Protein AF-A0A0M8WD24-F1 (afdb_monomer_lite)

Secondary structure (DSSP, 8-state):
-----S---------SHHHHHHHHHTT-SS--------SPP-EEEE-SS-EEEEPSS-EEEES-EE-SS--HHHHT-TT--TT-SEETTEE-HHHHHHHHS-HHHHHHHHHHHHHH-SSHHHHHHHHHHHHGGG--------PPP-

Radius of gyration: 17.08 Å; chains: 1; bounding box: 56×41×37 Å

pLDDT: mean 72.92, std 22.18, range [25.39, 96.5]

Sequence (146 aa):
MVLDHGGRSEPMPVRGPDRHAARRLAALPYPLHYETRHTAVVGLCPDRFGVTVTFPDHDEWFDIVVCAQPCCQAERLPGLRLDAWSRDHVALLYRAVHDTRLPLSSAELLADGLDLYRDDREAFSWWENTLRPHITTVRRSFTPAG

Structure (mmCIF, N/CA/C/O backbone):
data_AF-A0A0M8WD24-F1
#
_entry.id   AF-A0A0M8WD24-F1
#
loop_
_atom_site.group_PDB
_atom_site.id
_atom_site.type_symbol
_atom_site.label_atom_id
_atom_site.label_alt_id
_atom_site.label_comp_id
_atom_site.label_asym_id
_atom_site.label_entity_id
_atom_site.label_seq_id
_atom_site.pdbx_PDB_ins_code
_atom_site.Cartn_x
_atom_site.Cartn_y
_atom_site.Cartn_z
_atom_site.occupancy
_atom_site.B_iso_or_equiv
_atom_site.auth_seq_id
_atom_site.auth_comp_id
_atom_site.auth_asym_id
_atom_site.auth_atom_id
_atom_site.pdbx_PDB_model_num
ATOM 1 N N . MET A 1 1 ? 17.957 11.169 -6.551 1.00 25.39 1 MET A N 1
ATOM 2 C CA . MET A 1 1 ? 17.950 12.234 -7.575 1.00 25.39 1 MET A CA 1
ATOM 3 C C . MET A 1 1 ? 16.802 11.911 -8.509 1.00 25.39 1 MET A C 1
ATOM 5 O O . MET A 1 1 ? 16.954 11.026 -9.332 1.00 25.39 1 MET A O 1
ATOM 9 N N . VAL A 1 2 ? 15.631 12.511 -8.293 1.00 27.62 2 VAL A N 1
ATOM 10 C CA . VAL A 1 2 ? 14.474 12.311 -9.177 1.00 27.62 2 VAL A CA 1
ATOM 11 C C . VAL A 1 2 ? 14.638 13.293 -10.332 1.00 27.62 2 VAL A C 1
ATOM 13 O O . VAL A 1 2 ? 14.665 14.503 -10.108 1.00 27.62 2 VAL A O 1
ATOM 16 N N . LEU A 1 3 ? 14.856 12.772 -11.538 1.00 28.17 3 LEU A N 1
ATOM 17 C CA . LEU A 1 3 ? 14.920 13.570 -12.758 1.00 28.17 3 LEU A CA 1
ATOM 18 C C . LEU A 1 3 ? 13.508 13.684 -13.332 1.00 28.17 3 LEU A C 1
ATOM 20 O O . LEU A 1 3 ? 13.016 12.776 -13.991 1.00 28.17 3 LEU A O 1
ATOM 24 N N . ASP A 1 4 ? 12.871 14.816 -13.047 1.00 29.00 4 ASP A N 1
ATOM 25 C CA . ASP A 1 4 ? 11.671 15.281 -13.734 1.00 29.00 4 ASP A CA 1
ATOM 26 C C . ASP A 1 4 ? 12.075 15.893 -15.089 1.00 29.00 4 ASP A C 1
ATOM 28 O O . ASP A 1 4 ? 12.876 16.835 -15.169 1.00 29.00 4 ASP A O 1
ATOM 32 N N . HIS A 1 5 ? 11.556 15.323 -16.173 1.00 37.62 5 HIS A N 1
ATOM 33 C CA . HIS A 1 5 ? 11.759 15.798 -17.537 1.00 37.62 5 HIS A CA 1
ATOM 34 C C . HIS A 1 5 ? 10.412 15.935 -18.246 1.00 37.62 5 HIS A C 1
ATOM 36 O O . HIS A 1 5 ? 10.054 15.109 -19.081 1.00 37.62 5 HIS A O 1
ATOM 42 N N . GLY A 1 6 ? 9.673 17.012 -17.966 1.00 32.50 6 GLY A N 1
ATOM 43 C CA . GLY A 1 6 ? 8.508 17.328 -18.792 1.00 32.50 6 GLY A CA 1
ATOM 44 C C . GLY A 1 6 ? 7.669 18.526 -18.369 1.00 32.50 6 GLY A C 1
ATOM 45 O O . GLY A 1 6 ? 6.574 18.354 -17.858 1.00 32.50 6 GLY A O 1
ATOM 46 N N . GLY A 1 7 ? 8.123 19.735 -18.718 1.00 31.45 7 GLY A N 1
ATOM 47 C CA . GLY A 1 7 ? 7.261 20.915 -18.861 1.00 31.45 7 GLY A CA 1
ATOM 48 C C . GLY A 1 7 ? 7.165 21.806 -17.623 1.00 31.45 7 GLY A C 1
ATOM 49 O O . GLY A 1 7 ? 6.486 21.478 -16.660 1.00 31.45 7 GLY A O 1
ATOM 50 N N . ARG A 1 8 ? 7.815 22.980 -17.700 1.00 38.16 8 ARG A N 1
ATOM 51 C CA . ARG A 1 8 ? 7.781 24.090 -16.729 1.00 38.16 8 ARG A CA 1
ATOM 52 C C . ARG A 1 8 ? 6.375 24.327 -16.152 1.00 38.16 8 ARG A C 1
ATOM 54 O O . ARG A 1 8 ? 5.617 25.135 -16.677 1.00 38.16 8 ARG A O 1
ATOM 61 N N . SER A 1 9 ? 6.082 23.687 -15.032 1.00 36.19 9 SER A N 1
ATOM 62 C CA . SER A 1 9 ? 5.135 24.180 -14.041 1.00 36.19 9 SER A CA 1
ATOM 63 C C . SER A 1 9 ? 5.989 24.593 -12.854 1.00 36.19 9 SER A C 1
ATOM 65 O O . SER A 1 9 ? 6.833 23.813 -12.412 1.00 36.19 9 SER A O 1
ATOM 67 N N . GLU A 1 10 ? 5.882 25.849 -12.419 1.00 34.09 10 GLU A N 1
ATOM 68 C CA . GLU A 1 10 ? 6.674 26.328 -11.285 1.00 34.09 10 GLU A CA 1
ATOM 69 C C . GLU A 1 10 ? 6.526 25.366 -10.093 1.00 34.09 10 GLU A C 1
ATOM 71 O O . GLU A 1 10 ? 5.409 24.907 -9.833 1.00 34.09 10 GLU A O 1
ATOM 76 N N . PRO A 1 11 ? 7.619 25.044 -9.371 1.00 37.59 11 PRO A N 1
ATOM 77 C CA . PRO A 1 11 ? 7.551 24.165 -8.215 1.00 37.59 11 PRO A CA 1
ATOM 78 C C . PRO A 1 11 ? 6.527 24.721 -7.231 1.00 37.59 11 PRO A C 1
ATOM 80 O O . PRO A 1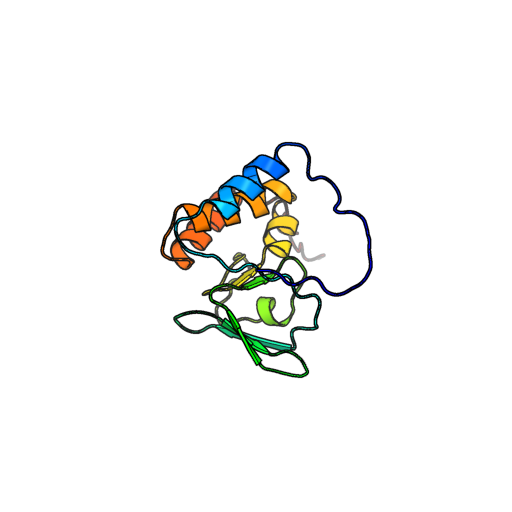 11 ? 6.714 25.811 -6.685 1.00 37.59 11 PRO A O 1
ATOM 83 N N . MET A 1 12 ? 5.435 23.989 -7.013 1.00 36.91 12 MET A N 1
ATOM 84 C CA . MET A 1 12 ? 4.411 24.427 -6.077 1.00 36.91 12 MET A CA 1
ATOM 85 C C . MET A 1 12 ? 5.035 24.415 -4.674 1.00 36.91 12 MET A C 1
ATOM 87 O O . MET A 1 12 ? 5.500 23.365 -4.221 1.00 36.91 12 MET A O 1
ATOM 91 N N . PRO A 1 13 ? 5.124 25.561 -3.976 1.00 37.12 13 PRO A N 1
ATOM 92 C CA . PRO A 1 13 ? 5.798 25.610 -2.693 1.00 37.12 13 PRO A CA 1
ATOM 93 C C . PRO A 1 13 ? 4.980 24.828 -1.666 1.00 37.12 13 PRO A C 1
ATOM 95 O O . PRO A 1 13 ? 3.930 25.287 -1.218 1.00 37.12 13 PRO A O 1
ATOM 98 N N . VAL A 1 14 ? 5.489 23.661 -1.271 1.00 38.62 14 VAL A N 1
ATOM 99 C CA . VAL A 1 14 ? 4.943 22.857 -0.173 1.00 38.62 14 VAL A CA 1
ATOM 100 C C . VAL A 1 14 ? 5.052 23.678 1.117 1.00 38.62 14 VAL A C 1
ATOM 102 O O . VAL A 1 14 ? 6.150 24.013 1.578 1.00 38.62 14 VAL A O 1
ATOM 105 N N . ARG A 1 15 ? 3.906 24.073 1.681 1.00 32.09 15 ARG A N 1
ATOM 106 C CA . ARG A 1 15 ? 3.805 24.858 2.920 1.00 32.09 15 ARG A CA 1
ATOM 107 C C . ARG A 1 15 ? 3.002 24.081 3.954 1.00 32.09 15 ARG A C 1
ATOM 109 O O . ARG A 1 15 ? 2.031 23.428 3.610 1.00 32.09 15 ARG A O 1
ATOM 116 N N . GLY A 1 16 ? 3.372 24.238 5.224 1.00 39.25 16 GLY A N 1
ATOM 117 C CA . GLY A 1 16 ? 2.687 23.592 6.345 1.00 39.25 16 GLY A CA 1
ATOM 118 C C . GLY A 1 16 ? 3.366 22.295 6.811 1.00 39.25 16 GLY A C 1
ATOM 119 O O . GLY A 1 16 ? 4.552 22.105 6.522 1.00 39.25 16 GLY A O 1
ATOM 120 N N . PRO A 1 17 ? 2.648 21.440 7.566 1.00 35.22 17 PRO A N 1
ATOM 121 C CA . PRO A 1 17 ? 3.145 20.176 8.136 1.00 35.22 17 PRO A CA 1
ATOM 122 C C . PRO A 1 17 ? 3.845 19.275 7.109 1.00 35.22 17 PRO A C 1
ATOM 124 O O . PRO A 1 17 ? 4.864 18.661 7.421 1.00 35.22 17 PRO A O 1
ATOM 127 N N . ASP A 1 18 ? 3.390 19.336 5.860 1.00 38.44 18 ASP A N 1
ATOM 128 C CA . ASP A 1 18 ? 3.940 18.661 4.683 1.00 38.44 18 ASP A CA 1
ATOM 129 C C . ASP A 1 18 ? 5.437 18.953 4.459 1.00 38.44 18 ASP A C 1
ATOM 131 O O . ASP A 1 18 ? 6.195 18.092 4.018 1.00 38.44 18 ASP A O 1
ATOM 135 N N . ARG A 1 19 ? 5.921 20.153 4.822 1.00 37.09 19 ARG A N 1
ATOM 136 C CA . ARG A 1 19 ? 7.350 20.511 4.736 1.00 37.09 19 ARG A CA 1
ATOM 137 C C . ARG A 1 19 ? 8.178 19.842 5.833 1.00 37.09 19 ARG A C 1
ATOM 139 O O . ARG A 1 19 ? 9.375 19.645 5.644 1.00 37.09 19 ARG A O 1
ATOM 146 N N . HIS A 1 20 ? 7.588 19.555 6.991 1.00 43.16 20 HIS A N 1
ATOM 147 C CA . HIS A 1 20 ? 8.282 18.899 8.098 1.00 43.16 20 HIS A CA 1
ATOM 148 C C . HIS A 1 20 ? 8.332 17.382 7.885 1.00 43.16 20 HIS A C 1
ATOM 150 O O . HIS A 1 20 ? 9.406 16.806 8.033 1.00 43.16 20 HIS A O 1
ATOM 156 N N . ALA A 1 21 ? 7.232 16.780 7.423 1.00 42.91 21 ALA A N 1
ATOM 157 C CA . ALA A 1 21 ? 7.178 15.379 7.002 1.00 42.91 21 ALA A CA 1
ATOM 158 C C . ALA A 1 21 ? 8.147 15.101 5.837 1.00 42.91 21 ALA A C 1
ATOM 160 O O . ALA A 1 21 ? 9.023 14.247 5.953 1.00 42.91 21 ALA A O 1
ATOM 161 N N . ALA A 1 22 ? 8.126 15.924 4.778 1.00 42.38 22 ALA A N 1
ATOM 162 C CA . ALA A 1 22 ? 9.072 15.802 3.662 1.00 42.38 22 ALA A CA 1
ATOM 163 C C . ALA A 1 22 ? 10.545 15.996 4.080 1.00 42.38 22 ALA A C 1
ATOM 165 O O . ALA A 1 22 ? 11.446 15.392 3.502 1.00 42.38 22 ALA A O 1
ATOM 166 N N . ARG A 1 23 ? 10.816 16.830 5.096 1.00 42.12 23 ARG A N 1
ATOM 167 C CA . ARG A 1 23 ? 12.170 17.015 5.653 1.00 42.12 23 ARG A CA 1
ATOM 168 C C . ARG A 1 23 ? 12.621 15.849 6.525 1.00 42.12 23 ARG A C 1
ATOM 170 O O . ARG A 1 23 ? 13.811 15.564 6.526 1.00 42.12 23 ARG A O 1
ATOM 177 N N . ARG A 1 24 ? 11.705 15.207 7.253 1.00 45.03 24 ARG A N 1
ATOM 178 C CA . ARG A 1 24 ? 11.991 13.994 8.029 1.00 45.03 24 ARG A CA 1
ATOM 179 C C . ARG A 1 24 ? 12.283 12.809 7.110 1.00 45.03 24 ARG A C 1
ATOM 181 O O . ARG A 1 24 ? 13.312 12.171 7.288 1.00 45.03 24 ARG A O 1
ATOM 188 N N . LEU A 1 25 ? 11.478 12.634 6.061 1.00 44.91 25 LEU A N 1
ATOM 189 C CA . LEU A 1 25 ? 11.697 11.640 5.003 1.00 44.91 25 LEU A CA 1
ATOM 190 C C . LEU A 1 25 ? 13.060 11.808 4.306 1.00 44.91 25 LEU A C 1
ATOM 192 O O . LEU A 1 25 ? 13.727 10.831 3.986 1.00 44.91 25 LEU A O 1
ATOM 196 N N . ALA A 1 26 ? 13.515 13.050 4.109 1.00 44.75 26 ALA A N 1
ATOM 197 C CA . ALA A 1 26 ? 14.826 13.345 3.526 1.00 44.75 26 ALA A CA 1
ATOM 198 C C . ALA A 1 26 ? 16.016 13.197 4.502 1.00 44.75 26 ALA A C 1
ATOM 200 O O . ALA A 1 26 ? 17.161 13.339 4.075 1.00 44.75 26 ALA A O 1
ATOM 201 N N . ALA A 1 27 ? 15.769 12.967 5.797 1.00 45.72 27 ALA A N 1
ATOM 202 C CA . ALA A 1 27 ? 16.788 12.925 6.851 1.00 45.72 27 ALA A CA 1
ATOM 203 C C . ALA A 1 27 ? 17.114 11.504 7.347 1.00 45.72 27 ALA A C 1
ATOM 205 O O . ALA A 1 27 ? 17.875 11.353 8.305 1.00 45.72 27 ALA A O 1
ATOM 206 N N . LEU A 1 28 ? 16.557 10.467 6.716 1.00 45.16 28 LEU A N 1
ATOM 207 C CA . LEU A 1 28 ? 16.808 9.081 7.100 1.00 45.16 28 LEU A CA 1
ATOM 208 C C . LEU A 1 28 ? 18.235 8.650 6.718 1.00 45.16 28 LEU A C 1
ATOM 210 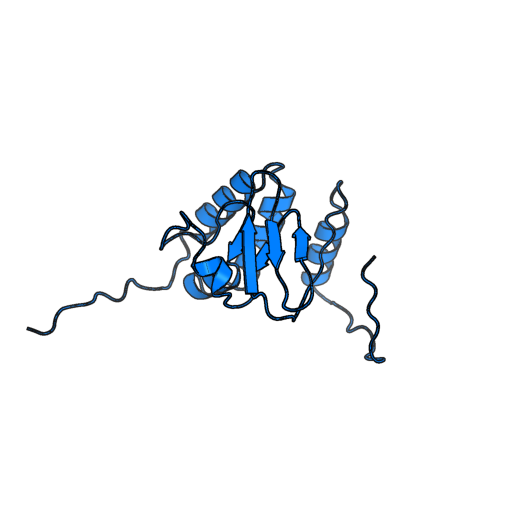O O . LEU A 1 28 ? 18.732 9.021 5.654 1.00 45.16 28 LEU A O 1
ATOM 214 N N . PRO A 1 29 ? 18.917 7.862 7.572 1.00 40.94 29 PRO A N 1
ATOM 215 C CA . PRO A 1 29 ? 20.336 7.523 7.420 1.00 40.94 29 PRO A CA 1
ATOM 216 C C . PRO A 1 29 ? 20.637 6.530 6.282 1.00 40.94 29 PRO A C 1
ATOM 218 O O . PRO A 1 29 ? 21.795 6.162 6.083 1.00 40.94 29 PRO A O 1
ATOM 221 N N . TYR A 1 30 ? 19.623 6.119 5.520 1.00 45.94 30 TYR A N 1
ATOM 222 C CA . TYR A 1 30 ? 19.741 5.321 4.305 1.00 45.94 30 TYR A CA 1
ATOM 223 C C . TYR A 1 30 ? 19.040 6.066 3.164 1.00 45.94 30 TYR A C 1
ATOM 225 O O . TYR A 1 30 ? 17.957 6.608 3.392 1.00 45.94 30 TYR A O 1
ATOM 233 N N . PRO A 1 31 ? 19.614 6.127 1.948 1.00 49.19 31 PRO A N 1
ATOM 234 C CA . PRO A 1 31 ? 18.950 6.770 0.826 1.00 49.19 31 PRO A CA 1
ATOM 235 C C . PRO A 1 31 ? 17.765 5.904 0.386 1.00 49.19 31 PRO A C 1
ATOM 237 O O . PRO A 1 31 ? 17.894 5.046 -0.481 1.00 49.19 31 PRO A O 1
ATOM 240 N N . LEU A 1 32 ? 16.600 6.121 0.996 1.00 47.78 32 LEU A N 1
ATOM 241 C CA . LEU A 1 32 ? 15.336 5.635 0.462 1.00 47.78 32 LEU A CA 1
ATOM 242 C C . LEU A 1 32 ? 15.076 6.397 -0.839 1.00 47.78 32 LEU A C 1
ATOM 244 O O . LEU A 1 32 ? 14.772 7.593 -0.849 1.00 47.78 32 LEU A O 1
ATOM 248 N N . HIS A 1 33 ? 15.273 5.708 -1.958 1.00 53.38 33 HIS A N 1
ATOM 249 C CA . HIS A 1 33 ? 14.958 6.225 -3.277 1.00 53.38 33 HIS A CA 1
ATOM 250 C C . HIS A 1 33 ? 13.457 6.061 -3.505 1.00 53.38 33 HIS A C 1
ATOM 252 O O . HIS A 1 33 ? 12.982 4.966 -3.776 1.00 53.38 33 HIS A O 1
ATOM 258 N N . TYR A 1 34 ? 12.700 7.150 -3.365 1.00 56.88 34 TYR A N 1
ATOM 259 C CA . TYR A 1 34 ? 11.291 7.153 -3.739 1.00 56.88 34 TYR A CA 1
ATOM 260 C C . TYR A 1 34 ? 11.155 7.474 -5.226 1.00 56.88 34 TYR A C 1
ATOM 262 O O . TYR A 1 34 ? 11.729 8.444 -5.730 1.00 56.88 34 TYR A O 1
ATOM 270 N N . GLU A 1 35 ? 10.362 6.669 -5.917 1.00 60.88 35 GLU A N 1
ATOM 271 C CA . GLU A 1 35 ? 9.978 6.914 -7.295 1.00 60.88 35 GLU A CA 1
ATOM 272 C C . GLU A 1 35 ? 8.469 6.727 -7.440 1.00 60.88 35 GLU A C 1
ATOM 274 O O . GLU A 1 35 ? 7.913 5.693 -7.074 1.00 60.88 35 GLU A O 1
ATOM 279 N N . THR A 1 36 ? 7.795 7.748 -7.969 1.00 62.28 36 THR A N 1
ATOM 280 C CA . THR A 1 36 ? 6.366 7.672 -8.279 1.00 62.28 36 THR A CA 1
ATOM 281 C C . THR A 1 36 ? 6.214 7.366 -9.758 1.00 62.28 36 THR A C 1
ATOM 283 O O . THR A 1 36 ? 6.563 8.195 -10.597 1.00 62.28 36 THR A O 1
ATOM 286 N N . ARG A 1 37 ? 5.656 6.199 -10.090 1.00 65.56 37 ARG A N 1
ATOM 287 C CA . ARG A 1 37 ? 5.323 5.840 -11.473 1.00 65.56 37 ARG A CA 1
ATOM 288 C C . ARG A 1 37 ? 3.819 5.810 -11.696 1.00 65.56 37 ARG A C 1
ATOM 290 O O . ARG A 1 37 ? 3.065 5.286 -10.883 1.00 65.56 37 ARG A O 1
ATOM 297 N N . HIS A 1 38 ? 3.402 6.347 -12.840 1.00 66.81 38 HIS A N 1
ATOM 298 C CA . HIS A 1 38 ? 2.010 6.345 -13.308 1.00 66.81 38 HIS A CA 1
ATOM 299 C C . HIS A 1 38 ? 1.774 5.351 -14.458 1.00 66.81 38 HIS A C 1
ATOM 301 O O . HIS A 1 38 ? 0.778 5.439 -15.174 1.00 66.81 38 HIS A O 1
ATOM 307 N N . THR A 1 39 ? 2.695 4.405 -14.645 1.00 71.38 39 THR A N 1
ATOM 308 C CA . THR A 1 39 ? 2.614 3.362 -15.672 1.00 71.38 39 THR A CA 1
ATOM 309 C C . THR A 1 39 ? 1.756 2.200 -15.184 1.00 71.38 39 THR A C 1
ATOM 311 O O . THR A 1 39 ? 1.725 1.888 -13.993 1.00 71.38 39 THR A O 1
ATOM 314 N N . ALA A 1 40 ? 1.062 1.533 -16.108 1.00 81.50 40 ALA A N 1
ATOM 315 C CA . ALA A 1 40 ? 0.327 0.317 -15.790 1.00 81.50 40 ALA A CA 1
ATOM 316 C C . ALA A 1 40 ? 1.277 -0.742 -15.211 1.00 81.50 40 ALA A C 1
ATOM 318 O O . ALA A 1 40 ? 2.280 -1.074 -15.829 1.00 81.50 40 ALA A O 1
ATOM 319 N N . VAL A 1 41 ? 0.949 -1.291 -14.044 1.00 86.44 41 VAL A N 1
ATOM 320 C CA . VAL A 1 41 ? 1.660 -2.440 -13.470 1.00 86.44 41 VAL A CA 1
ATOM 321 C C . VAL A 1 41 ? 0.945 -3.707 -13.916 1.00 86.44 41 VAL A C 1
ATOM 323 O O . VAL A 1 41 ? -0.240 -3.893 -13.623 1.00 86.44 41 VAL A O 1
ATOM 326 N N . VAL A 1 42 ? 1.650 -4.581 -14.633 1.00 90.62 42 VAL A N 1
ATOM 327 C CA . VAL A 1 42 ? 1.077 -5.831 -15.161 1.00 90.62 42 VAL A CA 1
ATOM 328 C C . VAL A 1 42 ? 1.466 -7.053 -14.330 1.00 90.62 42 VAL A C 1
ATOM 330 O O . VAL A 1 42 ? 0.761 -8.058 -14.393 1.00 90.62 42 VAL A O 1
ATOM 333 N N . GLY A 1 43 ? 2.491 -6.942 -13.478 1.00 88.75 43 GLY A N 1
ATOM 334 C CA . GLY A 1 43 ? 2.893 -7.989 -12.539 1.00 88.75 43 GLY A CA 1
ATOM 335 C C . GLY A 1 43 ? 3.603 -7.443 -11.301 1.00 88.75 43 GLY A C 1
ATOM 336 O O . GLY A 1 43 ? 4.269 -6.412 -11.359 1.00 88.75 43 GLY A O 1
ATOM 337 N N . LEU A 1 44 ? 3.442 -8.148 -10.179 1.00 91.56 44 LEU A N 1
ATOM 338 C CA . LEU A 1 44 ? 4.200 -7.943 -8.945 1.00 91.56 44 LEU A CA 1
ATOM 339 C C . LEU A 1 44 ? 4.700 -9.299 -8.454 1.00 91.56 44 LEU A C 1
ATOM 341 O O . LEU A 1 44 ? 3.896 -10.203 -8.220 1.00 91.56 44 LEU A O 1
ATOM 345 N N . CYS A 1 45 ? 6.012 -9.424 -8.282 1.00 89.12 45 CYS A N 1
ATOM 346 C CA . CYS A 1 45 ? 6.659 -10.626 -7.773 1.00 89.12 45 CYS A CA 1
ATOM 347 C C . CYS A 1 45 ? 7.519 -10.263 -6.552 1.00 89.12 45 CYS A C 1
ATOM 349 O O . CYS A 1 45 ? 8.688 -9.906 -6.715 1.00 89.12 45 CYS A O 1
ATOM 351 N N . PRO A 1 46 ? 6.945 -10.282 -5.335 1.00 86.31 46 PRO A N 1
ATOM 352 C CA . PRO A 1 46 ? 7.715 -10.121 -4.110 1.00 86.31 46 PRO A CA 1
ATOM 353 C C . PRO A 1 46 ? 8.590 -11.348 -3.851 1.00 86.31 46 PRO A C 1
ATOM 355 O O . PRO A 1 46 ? 8.143 -12.485 -4.027 1.00 86.31 46 PRO A O 1
ATOM 358 N N . ASP A 1 47 ? 9.807 -11.121 -3.372 1.00 80.38 47 ASP A N 1
ATOM 359 C CA . ASP A 1 47 ? 10.683 -12.164 -2.851 1.00 80.38 47 ASP A CA 1
ATOM 360 C C . ASP A 1 47 ? 11.043 -11.895 -1.378 1.00 80.38 47 ASP A C 1
ATOM 362 O O . ASP A 1 47 ? 10.240 -11.352 -0.622 1.00 80.38 47 ASP A O 1
ATOM 366 N N . ARG A 1 48 ? 12.198 -12.379 -0.913 1.00 76.31 48 ARG A N 1
ATOM 367 C CA . ARG A 1 48 ? 12.658 -12.191 0.475 1.00 76.31 48 ARG A CA 1
ATOM 368 C C . ARG A 1 48 ? 13.432 -10.883 0.699 1.00 76.31 48 ARG A C 1
ATOM 370 O O . ARG A 1 48 ? 13.898 -10.674 1.817 1.00 76.31 48 ARG A O 1
ATOM 377 N N . PHE A 1 49 ? 13.681 -10.117 -0.357 1.00 75.75 49 PHE A N 1
ATOM 378 C CA . PHE A 1 49 ? 14.522 -8.924 -0.366 1.00 75.75 49 PHE A CA 1
ATOM 379 C C . PHE A 1 49 ? 13.816 -7.697 -0.948 1.00 75.75 49 PHE A C 1
ATOM 381 O O . PHE A 1 49 ? 14.222 -6.589 -0.622 1.00 75.75 49 PHE A O 1
ATOM 388 N N . GLY A 1 50 ? 12.816 -7.875 -1.810 1.00 80.06 50 GLY A N 1
ATOM 389 C CA . GLY A 1 50 ? 12.064 -6.769 -2.388 1.00 80.06 50 GLY A CA 1
ATOM 390 C C . GLY A 1 50 ? 10.971 -7.240 -3.338 1.00 80.06 50 GLY A C 1
ATOM 391 O O . GLY A 1 50 ? 10.366 -8.299 -3.150 1.00 80.06 50 GLY A O 1
ATOM 392 N N . VAL A 1 51 ? 10.705 -6.444 -4.368 1.00 84.25 51 VAL A N 1
ATOM 393 C CA . VAL A 1 51 ? 9.652 -6.685 -5.355 1.00 84.25 51 VAL A CA 1
ATOM 394 C C . VAL A 1 51 ? 10.182 -6.417 -6.752 1.00 84.25 51 VAL A C 1
ATOM 396 O O . VAL A 1 51 ? 10.585 -5.300 -7.071 1.00 84.25 51 VAL A O 1
ATOM 399 N N . THR A 1 52 ? 10.092 -7.412 -7.629 1.00 87.81 52 THR A N 1
ATOM 400 C CA . THR A 1 52 ? 10.158 -7.158 -9.070 1.00 87.81 52 THR A CA 1
ATOM 401 C C . THR A 1 52 ? 8.783 -6.712 -9.559 1.00 87.81 52 THR A C 1
ATOM 403 O O . THR A 1 52 ? 7.787 -7.427 -9.402 1.00 87.81 52 THR A O 1
ATOM 406 N N . VAL A 1 53 ? 8.726 -5.519 -10.142 1.00 86.69 53 VAL A N 1
ATOM 407 C CA . VAL A 1 53 ? 7.549 -4.926 -10.775 1.00 86.69 53 VAL A CA 1
ATOM 408 C C . VAL A 1 53 ? 7.683 -5.090 -12.283 1.00 86.69 53 VAL A C 1
ATOM 410 O O . VAL A 1 53 ? 8.657 -4.634 -12.877 1.00 86.69 53 VAL A O 1
ATOM 413 N N . THR A 1 54 ? 6.682 -5.709 -12.902 1.00 89.56 54 THR A N 1
ATOM 414 C CA . THR A 1 54 ? 6.594 -5.827 -14.361 1.00 89.56 54 THR A CA 1
ATOM 415 C C . THR A 1 54 ? 5.729 -4.696 -14.896 1.00 89.56 54 THR A C 1
ATOM 417 O O . THR A 1 54 ? 4.544 -4.577 -14.552 1.00 89.56 54 THR A O 1
ATOM 420 N N . PHE A 1 55 ? 6.317 -3.884 -15.765 1.00 87.81 55 PHE A N 1
ATOM 421 C CA . PHE A 1 55 ? 5.641 -2.906 -16.610 1.00 87.81 55 PHE A CA 1
ATOM 422 C C . PHE A 1 55 ? 5.453 -3.489 -18.028 1.00 87.81 55 PHE A C 1
ATOM 424 O O . PHE A 1 55 ? 6.025 -4.529 -18.350 1.00 87.81 55 PHE A O 1
ATOM 431 N N . PRO A 1 56 ? 4.637 -2.875 -18.907 1.00 89.38 56 PRO A N 1
ATOM 432 C CA . PRO A 1 56 ? 4.404 -3.389 -20.258 1.00 89.38 56 PRO A CA 1
ATOM 433 C C . PRO A 1 56 ? 5.665 -3.513 -21.122 1.00 89.38 56 PRO A C 1
ATOM 435 O O . PRO A 1 56 ? 5.669 -4.280 -22.081 1.00 89.38 56 PRO A O 1
ATOM 438 N N . ASP A 1 57 ? 6.696 -2.727 -20.821 1.00 89.44 57 ASP A N 1
ATOM 439 C CA . ASP A 1 57 ? 7.907 -2.567 -21.621 1.00 89.44 57 ASP A CA 1
ATOM 440 C C . ASP A 1 57 ? 9.183 -3.082 -20.937 1.00 89.44 57 ASP A C 1
ATOM 442 O O . ASP A 1 57 ? 10.153 -3.384 -21.633 1.00 89.44 57 ASP A O 1
ATOM 446 N N . HIS A 1 58 ? 9.200 -3.206 -19.608 1.00 89.06 58 HIS A N 1
ATOM 447 C CA . HIS A 1 58 ? 10.357 -3.685 -18.854 1.00 89.06 58 HIS A CA 1
ATOM 448 C C . HIS A 1 58 ? 9.980 -4.202 -17.461 1.00 89.06 58 HIS A C 1
ATOM 450 O O . HIS A 1 58 ? 8.902 -3.914 -16.940 1.00 89.06 58 HIS A O 1
ATOM 456 N N . ASP A 1 59 ? 10.918 -4.917 -16.846 1.00 86.94 59 ASP A N 1
ATOM 457 C CA . ASP A 1 59 ? 10.893 -5.255 -15.426 1.00 86.94 59 ASP A CA 1
ATOM 458 C C . ASP A 1 59 ? 11.848 -4.340 -14.658 1.00 86.94 59 ASP A C 1
ATOM 460 O O . ASP A 1 59 ? 12.926 -3.994 -15.148 1.00 86.94 59 ASP A O 1
ATOM 464 N N . GLU A 1 60 ? 11.481 -3.992 -13.430 1.00 84.94 60 GLU A N 1
ATOM 465 C CA . GLU A 1 60 ? 12.330 -3.225 -12.521 1.00 84.94 60 GLU A CA 1
ATOM 466 C C . GLU A 1 60 ? 12.170 -3.725 -11.085 1.00 84.94 60 GLU A C 1
ATOM 468 O O . GLU A 1 60 ? 11.117 -4.231 -10.699 1.00 84.94 60 GLU A O 1
ATOM 473 N N . TRP A 1 61 ? 13.235 -3.629 -10.293 1.00 87.38 61 TRP A N 1
ATOM 474 C CA . TRP A 1 61 ? 13.261 -4.120 -8.920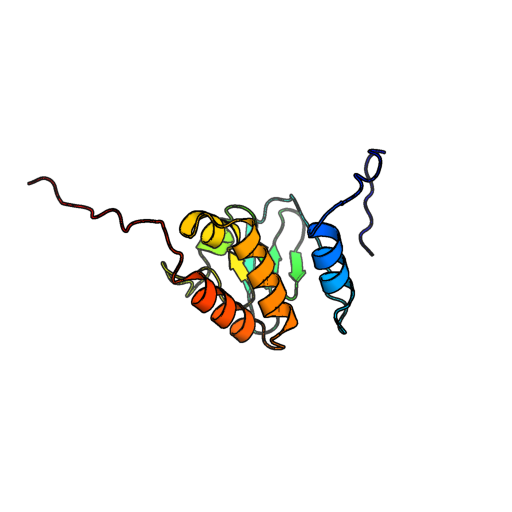 1.00 87.38 61 TRP A CA 1
ATOM 475 C C . TRP A 1 61 ? 13.253 -2.961 -7.925 1.00 87.38 61 TRP A C 1
ATOM 477 O O . TRP A 1 61 ? 13.981 -1.986 -8.101 1.00 87.38 61 TRP A O 1
ATOM 487 N N . PHE A 1 62 ? 12.455 -3.102 -6.869 1.00 81.81 62 PHE A N 1
ATOM 488 C CA . PHE A 1 62 ? 12.300 -2.121 -5.800 1.00 81.81 62 PHE A CA 1
ATOM 489 C C . PHE A 1 62 ? 12.393 -2.808 -4.441 1.00 81.81 62 PHE A C 1
ATOM 491 O O . PHE A 1 62 ? 11.874 -3.912 -4.277 1.00 81.81 62 PHE A O 1
ATOM 498 N N . ASP A 1 63 ? 12.971 -2.131 -3.448 1.00 82.00 63 ASP A N 1
ATOM 499 C CA . ASP A 1 63 ? 12.978 -2.631 -2.069 1.00 82.00 63 ASP A CA 1
ATOM 500 C C . ASP A 1 63 ? 11.547 -2.777 -1.532 1.00 82.00 63 ASP A C 1
ATOM 502 O O . ASP A 1 63 ? 11.202 -3.785 -0.928 1.00 82.00 63 ASP A O 1
ATOM 506 N N . ILE A 1 64 ? 10.701 -1.770 -1.774 1.00 86.75 64 ILE A N 1
ATOM 507 C CA . ILE A 1 64 ? 9.317 -1.700 -1.297 1.00 86.75 64 ILE A CA 1
ATOM 508 C C . ILE A 1 64 ? 8.426 -1.100 -2.387 1.00 86.75 64 ILE A C 1
ATOM 510 O O . ILE A 1 64 ? 8.803 -0.136 -3.053 1.00 86.75 64 ILE A O 1
ATOM 514 N N . VAL A 1 65 ? 7.201 -1.615 -2.521 1.00 90.56 65 VAL A N 1
ATOM 515 C CA . VAL A 1 65 ? 6.168 -1.052 -3.402 1.00 90.56 65 VAL A CA 1
ATOM 516 C C . VAL A 1 65 ? 4.969 -0.588 -2.581 1.00 90.56 65 VAL A C 1
ATOM 518 O O . VAL A 1 65 ? 4.326 -1.377 -1.892 1.00 90.56 65 VAL A O 1
ATOM 521 N N . VAL A 1 66 ? 4.609 0.692 -2.701 1.00 91.81 66 VAL A N 1
ATOM 522 C CA . VAL A 1 66 ? 3.417 1.262 -2.053 1.00 91.81 66 VAL A CA 1
ATOM 523 C C . VAL A 1 66 ? 2.356 1.584 -3.103 1.00 91.81 66 VAL A C 1
ATOM 525 O O . VAL A 1 66 ? 2.493 2.505 -3.905 1.00 91.81 66 VAL A O 1
ATOM 528 N N . CYS A 1 67 ? 1.249 0.847 -3.089 1.00 90.31 67 CYS A N 1
ATOM 529 C CA . CYS A 1 67 ? 0.098 1.102 -3.943 1.00 90.31 67 CYS A CA 1
ATOM 530 C C . CYS A 1 67 ? -0.755 2.239 -3.361 1.00 90.31 67 CYS A C 1
ATOM 532 O O . CYS A 1 67 ? -1.585 2.031 -2.475 1.00 90.31 67 CYS A O 1
ATOM 534 N N . ALA A 1 68 ? -0.580 3.452 -3.885 1.00 86.12 68 ALA A N 1
ATOM 535 C CA . ALA A 1 68 ? -1.425 4.607 -3.557 1.00 86.12 68 ALA A CA 1
ATOM 536 C C . ALA A 1 68 ? -2.767 4.624 -4.323 1.00 86.12 68 ALA A C 1
ATOM 538 O O . ALA A 1 68 ? -3.663 5.402 -3.998 1.00 86.12 68 ALA A O 1
ATOM 539 N N . GLN A 1 69 ? -2.923 3.750 -5.321 1.00 82.81 69 GLN A N 1
ATOM 540 C CA . GLN A 1 69 ? -4.146 3.543 -6.100 1.00 82.81 69 GLN A CA 1
ATOM 541 C C . GLN A 1 69 ? -4.480 2.046 -6.175 1.00 82.81 69 GLN A C 1
ATOM 543 O O . GLN A 1 69 ? -3.577 1.225 -5.975 1.00 82.81 69 GLN A O 1
ATOM 548 N N . PRO A 1 70 ? -5.743 1.675 -6.477 1.00 85.12 70 PRO A N 1
ATOM 549 C CA . PRO A 1 70 ? -6.117 0.280 -6.667 1.00 85.12 70 PRO A CA 1
ATOM 550 C C . PRO A 1 70 ? -5.211 -0.414 -7.683 1.00 85.12 70 PRO A C 1
ATOM 552 O O . PRO A 1 70 ? -5.086 0.026 -8.825 1.00 85.12 70 PRO A O 1
ATOM 555 N N . CYS A 1 71 ? -4.590 -1.512 -7.261 1.00 84.25 71 CYS A N 1
ATOM 556 C CA . CYS A 1 71 ? -3.693 -2.304 -8.089 1.00 84.25 71 CYS A CA 1
ATOM 557 C C . CYS A 1 71 ? -4.134 -3.765 -8.040 1.00 84.25 71 CYS A C 1
ATOM 559 O O . CYS A 1 71 ? -3.902 -4.466 -7.057 1.00 84.25 71 CYS A O 1
ATOM 561 N N . CYS A 1 72 ? -4.746 -4.237 -9.129 1.00 84.38 72 CYS A N 1
ATOM 562 C CA . CYS A 1 72 ? -5.248 -5.609 -9.233 1.00 84.38 72 CYS A CA 1
ATOM 563 C C . CYS A 1 72 ? -4.165 -6.666 -8.969 1.00 84.38 72 CYS A C 1
ATOM 565 O O . CYS A 1 72 ? -4.477 -7.745 -8.479 1.00 84.38 72 CYS A O 1
ATOM 567 N N . GLN A 1 73 ? -2.907 -6.384 -9.323 1.00 88.06 73 GLN A N 1
ATOM 568 C CA . GLN A 1 73 ? -1.804 -7.318 -9.084 1.00 88.06 73 GLN A CA 1
ATOM 569 C C . GLN A 1 73 ? -1.460 -7.402 -7.599 1.00 88.06 73 GLN A C 1
ATOM 571 O O . GLN A 1 73 ? -1.255 -8.492 -7.075 1.00 88.06 73 GLN A O 1
ATOM 576 N N . ALA A 1 74 ? -1.483 -6.266 -6.904 1.00 86.75 74 ALA A N 1
ATOM 577 C CA . ALA A 1 74 ? -1.199 -6.202 -5.479 1.00 86.75 74 ALA A CA 1
ATOM 578 C C . ALA A 1 74 ? -2.317 -6.864 -4.652 1.00 86.75 74 ALA A C 1
ATOM 580 O O . ALA A 1 74 ? -2.045 -7.591 -3.702 1.00 86.75 74 ALA A O 1
ATOM 581 N N . GLU A 1 75 ? -3.578 -6.703 -5.069 1.00 87.94 75 GLU A N 1
ATOM 582 C CA . GLU A 1 75 ? -4.742 -7.353 -4.443 1.00 87.94 75 GLU A CA 1
ATOM 583 C C . GLU A 1 75 ? -4.757 -8.881 -4.581 1.00 87.94 75 GLU A C 1
ATOM 585 O O . GLU A 1 75 ? -5.424 -9.562 -3.803 1.00 87.94 75 GLU A O 1
ATOM 590 N N . ARG A 1 76 ? -4.045 -9.430 -5.573 1.00 89.69 76 ARG A N 1
ATOM 591 C CA . ARG A 1 76 ? -3.982 -10.875 -5.847 1.00 89.69 76 ARG A CA 1
ATOM 592 C C . ARG A 1 76 ? -2.710 -11.537 -5.329 1.00 89.69 76 ARG A C 1
ATOM 594 O O . ARG A 1 76 ? -2.484 -12.709 -5.631 1.00 89.69 76 ARG A O 1
ATOM 601 N N . LEU A 1 77 ? -1.885 -10.817 -4.568 1.00 90.75 77 LEU A N 1
ATOM 602 C CA . LEU A 1 77 ? -0.646 -11.375 -4.040 1.00 90.75 77 LEU A CA 1
ATOM 603 C C . LEU A 1 77 ? -0.919 -12.645 -3.215 1.00 90.75 77 LEU A C 1
ATOM 605 O O . LEU A 1 77 ? -1.774 -12.629 -2.320 1.00 90.75 77 LEU A O 1
ATOM 609 N N . PRO A 1 78 ? -0.194 -13.749 -3.474 1.00 89.44 78 PRO A N 1
ATOM 610 C CA . PRO A 1 78 ? -0.356 -14.977 -2.712 1.00 89.44 78 PRO A CA 1
ATOM 611 C C . PRO A 1 78 ? -0.159 -14.757 -1.205 1.00 89.44 78 PRO A C 1
ATOM 613 O O . PRO A 1 78 ? 0.841 -14.203 -0.745 1.00 89.44 78 PRO A O 1
ATOM 616 N N . GLY A 1 79 ? -1.131 -15.214 -0.416 1.00 87.62 79 GLY A N 1
ATOM 617 C CA . GLY A 1 79 ? -1.098 -15.090 1.042 1.00 87.62 79 GLY A CA 1
ATOM 618 C C . GLY A 1 79 ? -1.480 -13.709 1.587 1.00 87.62 79 GLY A C 1
ATOM 619 O O . GLY A 1 79 ? -1.482 -13.544 2.807 1.00 87.62 79 GLY A O 1
ATOM 620 N N . LEU A 1 80 ? -1.843 -12.734 0.741 1.00 90.75 80 LEU A N 1
ATOM 621 C CA . LEU A 1 80 ? -2.478 -11.502 1.209 1.00 90.75 80 LEU A CA 1
ATOM 622 C C . LEU A 1 80 ? -3.840 -11.840 1.832 1.00 90.75 80 LEU A C 1
ATOM 624 O O . LEU A 1 80 ? -4.714 -12.433 1.195 1.00 90.75 80 LEU A O 1
ATOM 628 N N . ARG A 1 81 ? -4.031 -11.460 3.095 1.00 89.00 81 ARG A N 1
ATOM 629 C CA . ARG A 1 81 ? -5.299 -11.684 3.792 1.00 89.00 81 ARG A CA 1
ATOM 630 C C . ARG A 1 81 ? -6.345 -10.657 3.369 1.00 89.00 81 ARG A C 1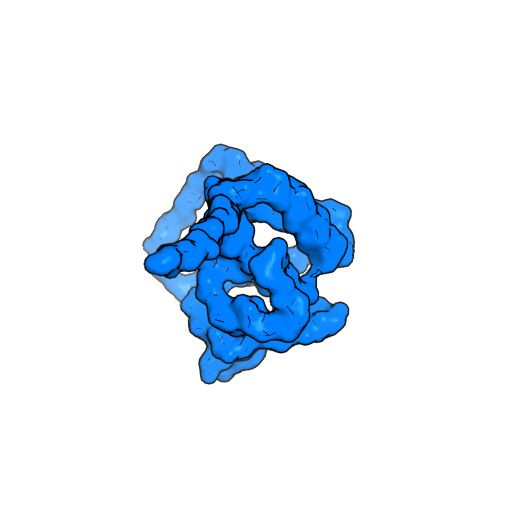
ATOM 632 O O . ARG A 1 81 ? -6.036 -9.510 3.056 1.00 89.00 81 ARG A O 1
ATOM 639 N N . LEU A 1 82 ? -7.617 -11.048 3.453 1.00 85.00 82 LEU A N 1
ATOM 640 C CA . L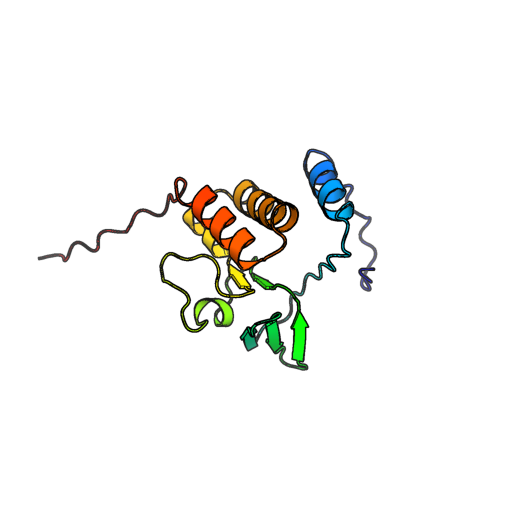EU A 1 82 ? -8.744 -10.150 3.187 1.00 85.00 82 LEU A CA 1
ATOM 641 C C . LEU A 1 82 ? -8.792 -8.942 4.131 1.00 85.00 82 LEU A C 1
ATOM 643 O O . LEU A 1 82 ? -9.414 -7.953 3.782 1.00 85.00 82 LEU A O 1
ATOM 647 N N . ASP A 1 83 ? -8.176 -9.009 5.304 1.00 87.56 83 ASP A N 1
ATOM 648 C CA . ASP A 1 83 ? -8.151 -7.950 6.317 1.00 87.56 83 ASP A CA 1
ATOM 649 C C . ASP A 1 83 ? -6.761 -7.318 6.502 1.00 87.56 83 ASP A C 1
ATOM 651 O O . ASP A 1 83 ? -6.530 -6.626 7.497 1.00 87.56 83 ASP A O 1
ATOM 655 N N . ALA A 1 84 ? -5.840 -7.590 5.573 1.00 92.62 84 ALA A N 1
ATOM 656 C CA . ALA A 1 84 ? -4.505 -7.011 5.546 1.00 92.62 84 ALA A CA 1
ATOM 657 C C . ALA A 1 84 ? -4.412 -5.887 4.508 1.00 92.62 84 ALA A C 1
ATOM 659 O O . ALA A 1 84 ? -5.106 -5.879 3.480 1.00 92.62 84 ALA A O 1
ATOM 660 N N . TRP A 1 85 ? -3.508 -4.952 4.780 1.00 95.44 85 TRP A N 1
ATOM 661 C CA . TRP A 1 85 ? -3.147 -3.859 3.883 1.00 95.44 85 TRP A CA 1
ATOM 662 C C . TRP A 1 85 ? -1.713 -3.985 3.390 1.00 95.44 85 TRP A C 1
ATOM 664 O O . TRP A 1 85 ? -1.232 -3.094 2.708 1.00 95.44 85 TRP A O 1
ATOM 674 N N . SER A 1 86 ? -1.026 -5.074 3.703 1.00 95.06 86 SER A N 1
ATOM 675 C CA . SER A 1 86 ? 0.336 -5.329 3.268 1.00 95.06 86 SER A CA 1
ATOM 676 C C . SER A 1 86 ? 0.588 -6.821 3.085 1.00 95.06 86 SER A C 1
ATOM 678 O O . SER A 1 86 ? -0.091 -7.675 3.666 1.00 95.06 86 SER A O 1
ATOM 680 N N . ARG A 1 87 ? 1.571 -7.146 2.248 1.00 92.69 87 ARG A N 1
ATOM 681 C CA . ARG A 1 87 ? 2.111 -8.497 2.109 1.00 92.69 87 ARG A CA 1
ATOM 682 C C . ARG A 1 87 ? 3.540 -8.421 1.590 1.00 92.69 87 ARG A C 1
ATOM 684 O O . ARG A 1 87 ? 3.788 -7.778 0.576 1.00 92.69 87 ARG A O 1
ATOM 691 N N . ASP A 1 88 ? 4.441 -9.141 2.260 1.00 89.75 88 ASP A N 1
ATOM 692 C CA . ASP A 1 88 ? 5.881 -9.099 1.976 1.00 89.75 88 ASP A CA 1
ATOM 693 C C . ASP A 1 88 ? 6.359 -7.641 1.931 1.00 89.75 88 ASP A C 1
ATOM 695 O O . ASP A 1 88 ? 6.152 -6.932 2.909 1.00 89.75 88 ASP A O 1
ATOM 699 N N . HIS A 1 89 ? 6.904 -7.206 0.798 1.00 86.75 89 HIS A N 1
ATOM 700 C CA . HIS A 1 89 ? 7.460 -5.878 0.551 1.00 86.75 89 HIS A CA 1
ATOM 701 C C . HIS A 1 89 ? 6.455 -4.920 -0.139 1.00 86.75 89 HIS A C 1
ATOM 703 O O . HIS A 1 89 ? 6.834 -3.909 -0.730 1.00 86.75 89 HIS A O 1
ATOM 709 N N . VAL A 1 90 ? 5.153 -5.247 -0.122 1.00 93.25 90 VAL A N 1
ATOM 710 C CA . VAL A 1 90 ? 4.089 -4.480 -0.795 1.00 93.25 90 VAL A CA 1
ATOM 711 C C . VAL A 1 90 ? 3.062 -3.952 0.208 1.00 93.25 90 VAL A C 1
ATOM 713 O O . VAL A 1 90 ? 2.461 -4.730 0.949 1.00 93.25 90 VAL A O 1
ATOM 716 N N . ALA A 1 91 ? 2.782 -2.647 0.167 1.00 95.00 91 ALA A N 1
ATOM 717 C CA . ALA A 1 91 ? 1.751 -1.988 0.970 1.00 95.00 91 ALA A CA 1
ATOM 718 C C . ALA A 1 91 ? 0.610 -1.428 0.100 1.00 95.00 91 ALA A C 1
ATOM 720 O O . ALA A 1 91 ? 0.825 -0.708 -0.869 1.00 95.00 91 ALA A O 1
ATOM 721 N N . LEU A 1 92 ? -0.634 -1.710 0.474 1.00 94.56 92 LEU A N 1
ATOM 722 C CA . LEU A 1 92 ? -1.876 -1.253 -0.151 1.00 94.56 92 LEU A CA 1
ATOM 723 C C . LEU A 1 92 ? -2.402 0.005 0.550 1.00 94.56 92 LEU A C 1
ATOM 725 O O . LEU A 1 92 ? -3.451 -0.018 1.201 1.00 94.56 92 LEU A O 1
ATOM 729 N N . LEU A 1 93 ? -1.688 1.124 0.411 1.00 91.88 93 LEU A N 1
ATOM 730 C CA . LEU A 1 93 ? -2.069 2.389 1.045 1.00 91.88 93 LEU A CA 1
ATOM 731 C C . LEU A 1 93 ? -3.499 2.812 0.674 1.00 91.88 93 LEU A C 1
ATOM 733 O O . LEU A 1 93 ? -4.270 3.163 1.563 1.00 91.88 93 LEU A O 1
ATOM 737 N N . TYR A 1 94 ? -3.902 2.711 -0.599 1.00 88.56 94 TYR A N 1
ATOM 738 C CA . TYR A 1 94 ? -5.271 3.069 -1.014 1.00 88.56 94 TYR A CA 1
ATOM 739 C C . TYR A 1 94 ? -6.344 2.302 -0.228 1.00 88.56 94 TYR A C 1
ATOM 741 O O . TYR A 1 94 ? -7.414 2.843 0.052 1.00 88.56 94 TYR A O 1
ATOM 749 N N . ARG A 1 95 ? -6.059 1.046 0.134 1.00 92.50 95 ARG A N 1
ATOM 750 C CA . ARG A 1 95 ? -6.983 0.173 0.849 1.00 92.50 95 ARG A CA 1
ATOM 751 C C . ARG A 1 95 ? -7.066 0.556 2.319 1.00 92.50 95 ARG A C 1
ATOM 753 O O . ARG A 1 95 ? -8.171 0.710 2.826 1.00 92.50 95 ARG A O 1
ATOM 760 N N . ALA A 1 96 ? -5.926 0.803 2.962 1.00 91.62 96 ALA A N 1
ATOM 761 C CA . ALA A 1 96 ? -5.890 1.337 4.323 1.00 91.62 96 ALA A CA 1
ATOM 762 C C . ALA A 1 96 ? -6.639 2.677 4.418 1.00 91.62 96 ALA A C 1
ATOM 764 O O . ALA A 1 96 ? -7.468 2.869 5.308 1.00 91.62 96 ALA A O 1
ATOM 765 N N . VAL A 1 97 ? -6.434 3.574 3.447 1.00 88.00 97 VAL A N 1
ATOM 766 C CA . VAL A 1 97 ? -7.157 4.852 3.350 1.00 88.00 97 VAL A CA 1
ATOM 767 C C . VAL A 1 97 ? -8.653 4.641 3.153 1.00 88.00 97 VAL A C 1
ATOM 769 O O . VAL A 1 97 ? -9.459 5.308 3.802 1.00 88.00 97 VAL A O 1
ATOM 772 N N . HIS A 1 98 ? -9.042 3.724 2.269 1.00 89.19 98 HIS A N 1
ATOM 773 C CA . HIS A 1 98 ? -10.445 3.404 2.042 1.00 89.19 98 HIS A CA 1
ATOM 774 C C . HIS A 1 98 ? -11.111 2.865 3.315 1.00 89.19 98 HIS A C 1
ATOM 776 O O . HIS A 1 98 ? -12.205 3.311 3.668 1.00 89.19 98 HIS A O 1
ATOM 782 N N . ASP A 1 99 ? -10.437 1.947 4.009 1.00 91.31 99 ASP A N 1
ATOM 783 C CA . ASP A 1 99 ? -10.991 1.228 5.151 1.00 91.31 99 ASP A CA 1
ATOM 784 C C . ASP A 1 99 ? -11.063 2.072 6.422 1.00 91.31 99 ASP A C 1
ATOM 786 O O . ASP A 1 99 ? -11.988 1.912 7.220 1.00 91.31 99 ASP A O 1
ATOM 790 N N . THR A 1 100 ? -10.124 2.999 6.600 1.00 87.81 100 THR A N 1
ATOM 791 C CA . THR A 1 100 ? -10.064 3.881 7.774 1.00 87.81 100 THR A CA 1
ATOM 792 C C . THR A 1 100 ? -10.694 5.249 7.539 1.00 87.81 100 THR A C 1
ATOM 794 O O . THR A 1 100 ? -11.126 5.889 8.492 1.00 87.81 100 THR A O 1
ATOM 797 N N . ARG A 1 101 ? -10.778 5.709 6.282 1.00 86.94 101 ARG A N 1
ATOM 798 C CA . ARG A 1 101 ? -11.105 7.099 5.901 1.00 86.94 101 ARG A CA 1
ATOM 799 C C . ARG A 1 101 ? -10.110 8.134 6.438 1.00 86.94 101 ARG A C 1
ATOM 801 O O . ARG A 1 101 ? -10.441 9.315 6.522 1.00 86.94 101 ARG A O 1
ATOM 808 N N . LEU A 1 102 ? -8.882 7.712 6.741 1.00 85.75 102 LEU A N 1
ATOM 809 C CA . LEU A 1 102 ? -7.809 8.563 7.255 1.00 85.75 102 LEU A CA 1
ATOM 810 C C . LEU A 1 102 ? -6.650 8.644 6.246 1.00 85.75 102 LEU A C 1
ATOM 812 O O . LEU A 1 102 ? -5.623 8.000 6.456 1.00 85.75 102 LEU A O 1
ATOM 816 N N . PRO A 1 103 ? -6.781 9.406 5.142 1.00 79.75 103 PRO A N 1
ATOM 817 C CA . PRO A 1 103 ? -5.770 9.449 4.086 1.00 79.75 103 PRO A CA 1
ATOM 818 C C . PRO A 1 103 ? -4.393 9.876 4.597 1.00 79.75 103 PRO A C 1
ATOM 820 O O . PRO A 1 103 ? -3.420 9.146 4.422 1.00 79.75 103 PRO A O 1
ATOM 823 N N . LEU A 1 104 ? -4.332 11.024 5.279 1.00 74.00 104 LEU A N 1
ATOM 824 C CA . LEU A 1 104 ? -3.078 11.579 5.780 1.00 74.00 104 LEU A CA 1
ATOM 825 C C . LEU A 1 104 ? -2.471 10.688 6.865 1.00 74.00 104 LEU A C 1
ATOM 827 O O . LEU A 1 104 ? -1.318 10.299 6.758 1.00 74.00 104 LEU A O 1
ATOM 831 N N . SER A 1 105 ? -3.258 10.296 7.871 1.00 81.75 105 SER A N 1
ATOM 832 C CA . SER A 1 105 ? -2.746 9.457 8.959 1.00 81.75 105 SER A CA 1
ATOM 833 C C . SER A 1 105 ? -2.278 8.092 8.464 1.00 81.75 105 SER A C 1
ATOM 835 O O . SER A 1 105 ? -1.289 7.584 8.973 1.00 81.75 105 SER A O 1
ATOM 837 N N . SER A 1 106 ? -2.939 7.507 7.459 1.00 82.19 106 SER A N 1
ATOM 838 C CA . SER A 1 106 ? -2.498 6.220 6.913 1.00 82.19 106 SER A CA 1
ATOM 839 C C . SER A 1 106 ? -1.146 6.326 6.215 1.00 82.19 106 SER A C 1
ATOM 841 O O . SER A 1 106 ? -0.321 5.434 6.376 1.00 82.19 106 SER A O 1
ATOM 843 N N . ALA A 1 107 ? -0.909 7.404 5.464 1.00 84.94 107 ALA A N 1
ATOM 844 C CA . ALA A 1 107 ? 0.363 7.628 4.785 1.00 84.94 107 ALA A CA 1
ATOM 845 C C . ALA A 1 107 ? 1.486 7.993 5.770 1.00 84.94 107 ALA A C 1
ATOM 847 O O . ALA A 1 107 ? 2.560 7.402 5.711 1.00 84.94 107 ALA A O 1
ATOM 848 N N . GLU A 1 108 ? 1.222 8.911 6.704 1.00 85.31 108 GLU A N 1
ATOM 849 C CA . GLU A 1 108 ? 2.205 9.349 7.704 1.00 85.31 108 GLU A CA 1
ATOM 850 C C . GLU A 1 108 ? 2.623 8.198 8.622 1.00 85.31 108 GLU A C 1
ATOM 852 O O . GLU A 1 108 ? 3.810 7.991 8.839 1.00 85.31 108 GLU A O 1
ATOM 857 N N . LEU A 1 109 ? 1.674 7.380 9.091 1.00 89.62 109 LEU A N 1
ATOM 858 C CA . LEU A 1 109 ? 2.011 6.205 9.895 1.00 89.62 109 LEU A CA 1
ATOM 859 C C . LEU A 1 109 ? 2.786 5.160 9.085 1.00 89.62 109 LEU A C 1
ATOM 861 O O . LEU A 1 109 ? 3.613 4.456 9.647 1.00 89.62 109 LEU A O 1
ATOM 865 N N . LEU A 1 110 ? 2.551 5.030 7.777 1.00 90.88 110 LEU A N 1
ATOM 866 C CA . LEU A 1 110 ? 3.359 4.121 6.962 1.00 90.88 110 LEU A CA 1
ATOM 867 C C . LEU A 1 110 ? 4.811 4.608 6.895 1.00 90.88 110 LEU A C 1
ATOM 869 O O . LEU A 1 110 ? 5.729 3.817 7.095 1.00 90.88 110 LEU A O 1
ATOM 873 N 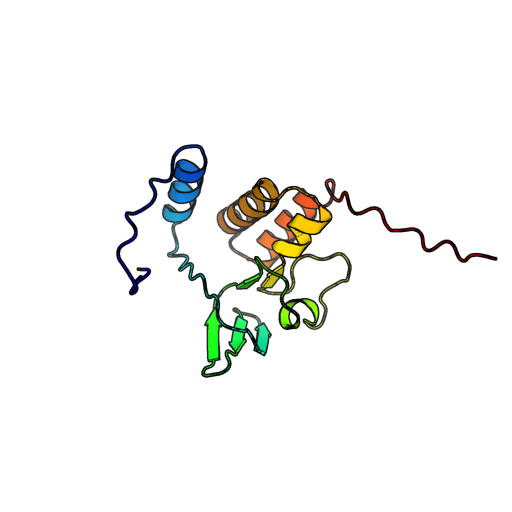N . ALA A 1 111 ? 5.006 5.907 6.662 1.00 87.19 111 ALA A N 1
ATOM 874 C CA . ALA A 1 111 ? 6.326 6.528 6.676 1.00 87.19 111 ALA A CA 1
ATOM 875 C C . ALA A 1 111 ? 7.008 6.376 8.045 1.00 87.19 111 ALA A C 1
ATOM 877 O O . ALA A 1 111 ? 8.129 5.886 8.106 1.00 87.19 111 ALA A O 1
ATOM 878 N N . ASP A 1 112 ? 6.314 6.691 9.143 1.00 86.94 112 ASP A N 1
ATOM 879 C CA . ASP A 1 112 ? 6.844 6.514 10.500 1.00 86.94 112 ASP A CA 1
ATOM 880 C C . ASP A 1 112 ? 7.223 5.048 10.773 1.00 86.94 112 ASP A C 1
ATOM 882 O O . ASP A 1 112 ? 8.250 4.782 11.391 1.00 86.94 112 ASP A O 1
ATOM 886 N N . GLY A 1 113 ? 6.437 4.080 10.294 1.00 87.62 113 GLY A N 1
ATOM 887 C CA . GLY A 1 113 ? 6.778 2.663 10.415 1.00 87.62 113 GLY A CA 1
ATOM 888 C C . GLY A 1 113 ? 8.106 2.334 9.729 1.00 87.62 113 GLY A C 1
ATOM 889 O O . GLY A 1 113 ? 8.959 1.675 10.321 1.00 87.62 113 GLY A O 1
ATOM 890 N N . LEU A 1 114 ? 8.305 2.827 8.508 1.00 86.06 114 LEU A N 1
ATOM 891 C CA . LEU A 1 114 ? 9.545 2.626 7.750 1.00 86.06 114 LEU A CA 1
ATOM 892 C C . LEU A 1 114 ? 10.743 3.383 8.353 1.00 86.06 114 LEU A C 1
ATOM 894 O O . LEU A 1 114 ? 11.878 2.935 8.209 1.00 86.06 114 LEU A O 1
ATOM 898 N N . ASP A 1 115 ? 10.504 4.494 9.056 1.00 82.81 115 ASP A N 1
ATOM 899 C CA . ASP A 1 115 ? 11.533 5.226 9.807 1.00 82.81 115 ASP A CA 1
ATOM 900 C C . ASP A 1 115 ? 11.974 4.466 11.070 1.00 82.81 115 ASP A C 1
ATOM 902 O O . ASP A 1 115 ? 13.147 4.490 11.452 1.00 82.81 115 ASP A O 1
ATOM 906 N N . LEU A 1 116 ? 11.015 3.847 11.766 1.00 81.38 116 LEU A N 1
ATOM 907 C CA . LEU A 1 116 ? 11.212 3.243 13.085 1.00 81.38 116 LEU A CA 1
ATOM 908 C C . LEU A 1 116 ? 11.789 1.828 13.019 1.00 81.38 116 LEU A C 1
ATOM 910 O O . LEU A 1 116 ? 12.557 1.439 13.904 1.00 81.38 116 LEU A O 1
ATOM 914 N N . TYR A 1 117 ? 11.408 1.054 12.005 1.00 82.12 117 TYR A N 1
ATOM 915 C CA . TYR A 1 117 ? 11.755 -0.357 11.892 1.00 82.12 117 TYR A CA 1
ATOM 916 C C . TYR A 1 117 ? 12.693 -0.589 10.712 1.00 82.12 117 TYR A C 1
ATOM 918 O O . TYR A 1 117 ? 12.477 -0.105 9.607 1.00 82.12 117 TYR A O 1
ATOM 926 N N . ARG A 1 118 ? 13.749 -1.373 10.949 1.00 78.88 118 ARG A N 1
ATOM 927 C CA . ARG A 1 118 ? 14.696 -1.761 9.894 1.00 78.88 118 ARG A CA 1
ATOM 928 C C . ARG A 1 118 ? 14.139 -2.863 8.989 1.00 78.88 118 ARG A C 1
ATOM 930 O O . ARG A 1 118 ? 14.557 -2.968 7.842 1.00 78.88 118 ARG A O 1
ATOM 937 N N . ASP A 1 119 ? 13.271 -3.705 9.539 1.00 82.75 119 ASP A N 1
ATOM 938 C CA . ASP A 1 119 ? 12.565 -4.755 8.813 1.00 82.75 119 ASP A CA 1
ATOM 939 C C . ASP A 1 119 ? 11.203 -4.214 8.373 1.00 82.75 119 ASP A C 1
ATOM 941 O O . ASP A 1 119 ? 10.420 -3.704 9.178 1.00 82.75 119 ASP A O 1
ATOM 945 N N . ASP A 1 120 ? 10.927 -4.295 7.080 1.00 84.75 120 ASP A N 1
ATOM 946 C CA . ASP A 1 120 ? 9.729 -3.715 6.490 1.00 84.75 120 ASP A CA 1
ATOM 947 C C . ASP A 1 120 ? 8.459 -4.505 6.839 1.00 84.75 120 ASP A C 1
ATOM 949 O O . ASP A 1 120 ? 7.375 -3.931 6.934 1.00 84.75 120 ASP A O 1
ATOM 953 N N . ARG A 1 121 ? 8.575 -5.802 7.146 1.00 87.88 121 ARG A N 1
ATOM 954 C CA . ARG A 1 121 ? 7.447 -6.602 7.642 1.00 87.88 121 ARG A CA 1
ATOM 955 C C . ARG A 1 121 ? 7.076 -6.189 9.059 1.00 87.88 121 ARG A C 1
ATOM 957 O O . ARG A 1 121 ? 5.888 -6.143 9.384 1.00 87.88 121 ARG A O 1
ATOM 964 N N . GLU A 1 122 ? 8.062 -5.874 9.897 1.00 88.94 122 GLU A N 1
ATOM 965 C CA . GLU A 1 122 ? 7.818 -5.273 11.212 1.00 88.94 122 GLU A CA 1
ATOM 966 C C . GLU A 1 122 ? 7.173 -3.888 11.076 1.00 88.94 122 GLU A C 1
ATOM 968 O O . GLU A 1 122 ? 6.157 -3.635 11.733 1.00 88.94 122 GLU A O 1
ATOM 973 N N . ALA A 1 123 ? 7.681 -3.042 10.170 1.00 90.62 123 ALA A N 1
ATOM 974 C CA . ALA A 1 123 ? 7.097 -1.735 9.864 1.00 90.62 123 ALA A CA 1
ATOM 975 C C . ALA A 1 123 ? 5.623 -1.849 9.445 1.00 90.62 123 ALA A C 1
ATOM 977 O O . ALA A 1 123 ? 4.755 -1.174 10.004 1.00 90.62 123 ALA A O 1
ATOM 978 N N . PHE A 1 124 ? 5.315 -2.739 8.498 1.00 94.62 124 PHE A N 1
ATOM 979 C CA . PHE A 1 124 ? 3.956 -2.955 8.011 1.00 94.62 124 PHE A CA 1
ATOM 980 C C . PHE A 1 124 ? 3.041 -3.562 9.071 1.00 94.62 124 PHE A C 1
ATOM 982 O O . PHE A 1 124 ? 1.896 -3.136 9.205 1.00 94.62 124 PHE A O 1
ATOM 989 N N . SER A 1 125 ? 3.536 -4.514 9.864 1.00 95.00 125 SER A N 1
ATOM 990 C CA . SER A 1 125 ? 2.778 -5.092 10.976 1.00 95.00 125 SER A CA 1
ATOM 991 C C . SER A 1 125 ? 2.407 -4.023 12.005 1.00 95.00 125 SER A C 1
ATOM 993 O O . SER A 1 125 ? 1.253 -3.940 12.436 1.00 95.00 125 SER A O 1
ATOM 995 N N . TRP A 1 126 ? 3.358 -3.163 12.377 1.00 96.06 126 TRP A N 1
ATOM 996 C CA . TRP A 1 126 ? 3.101 -2.040 13.274 1.00 96.06 126 TRP A CA 1
ATOM 997 C C . TRP A 1 126 ? 2.097 -1.051 12.675 1.00 96.06 126 TRP A C 1
ATOM 999 O O . TRP A 1 126 ? 1.128 -0.680 13.343 1.00 96.06 126 TRP A O 1
ATOM 1009 N N . TRP A 1 127 ? 2.282 -0.674 11.410 1.00 96.50 127 TRP A N 1
ATOM 1010 C CA . TRP A 1 127 ? 1.389 0.223 10.681 1.00 96.50 127 TRP A CA 1
ATOM 1011 C C . TRP A 1 127 ? -0.050 -0.306 10.639 1.00 96.50 127 TRP A C 1
ATOM 1013 O O . TRP A 1 127 ? -0.983 0.391 11.047 1.00 96.50 127 TRP A O 1
ATOM 1023 N N . GLU A 1 128 ? -0.235 -1.566 10.234 1.00 96.00 128 GLU A N 1
ATOM 1024 C CA . GLU A 1 128 ? -1.545 -2.215 10.205 1.00 96.00 128 GLU A CA 1
ATOM 1025 C C . GLU A 1 128 ? -2.189 -2.238 11.590 1.00 96.00 128 GLU A C 1
ATOM 1027 O O . GLU A 1 128 ? -3.352 -1.869 11.730 1.00 96.00 128 GLU A O 1
ATOM 1032 N N . ASN A 1 129 ? -1.451 -2.650 12.623 1.00 95.69 129 ASN A N 1
ATOM 1033 C CA . ASN A 1 129 ? -1.976 -2.743 13.985 1.00 95.69 129 ASN A CA 1
ATOM 1034 C C . ASN A 1 129 ? -2.337 -1.376 14.574 1.00 95.69 129 ASN A C 1
ATOM 1036 O O . ASN A 1 129 ? -3.308 -1.280 15.323 1.00 95.69 129 ASN A O 1
ATOM 1040 N N . THR A 1 130 ? -1.602 -0.328 14.207 1.00 94.69 130 THR A N 1
ATOM 1041 C CA . THR A 1 130 ? -1.864 1.048 14.646 1.00 94.69 130 THR A CA 1
ATOM 1042 C C . THR A 1 130 ? -3.129 1.608 13.999 1.00 94.69 130 THR A C 1
ATOM 1044 O O . THR A 1 130 ? -3.922 2.277 14.655 1.00 94.69 130 THR A O 1
ATOM 1047 N N . LEU A 1 131 ? -3.361 1.299 12.723 1.00 92.56 131 LEU A N 1
ATOM 1048 C CA . LEU A 1 131 ? -4.531 1.766 11.979 1.00 92.56 131 LEU A CA 1
ATOM 1049 C C . LEU A 1 131 ? -5.788 0.908 12.195 1.00 92.56 131 LEU A C 1
ATOM 1051 O O . LEU A 1 131 ? -6.903 1.410 12.044 1.00 92.56 131 LEU A O 1
ATOM 1055 N N . ARG A 1 132 ? -5.646 -0.372 12.561 1.00 93.12 132 ARG A N 1
ATOM 1056 C CA . ARG A 1 132 ? -6.758 -1.333 12.713 1.00 93.12 132 ARG A CA 1
ATOM 1057 C C . ARG A 1 132 ? -7.910 -0.847 13.611 1.00 93.12 132 ARG A C 1
ATOM 1059 O O . ARG A 1 132 ? -9.060 -1.080 13.236 1.00 93.12 132 ARG A O 1
ATOM 1066 N N . PRO A 1 133 ? -7.676 -0.147 14.741 1.00 92.94 133 PRO A N 1
ATOM 1067 C CA . PRO A 1 133 ? -8.752 0.414 15.566 1.00 92.94 133 PRO A CA 1
ATOM 1068 C C . PRO A 1 133 ? -9.620 1.459 14.849 1.00 92.94 133 PRO A C 1
ATOM 1070 O O . PRO A 1 133 ? -10.724 1.747 15.303 1.00 92.94 133 PRO A O 1
ATOM 1073 N N . HIS A 1 134 ? -9.139 2.026 13.741 1.00 89.44 134 HIS A N 1
ATOM 1074 C CA . HIS A 1 134 ? -9.800 3.092 12.991 1.00 89.44 134 HIS A CA 1
ATOM 1075 C C . HIS A 1 134 ? -10.567 2.598 11.762 1.00 89.44 134 HIS A C 1
ATOM 1077 O O . HIS A 1 134 ? -11.012 3.415 10.960 1.00 89.44 134 HIS A O 1
ATOM 1083 N N . ILE A 1 135 ? -10.735 1.285 11.580 1.00 90.62 135 ILE A N 1
ATOM 1084 C CA . ILE A 1 135 ? -11.529 0.746 10.470 1.00 90.62 135 ILE A CA 1
ATOM 1085 C C . ILE A 1 135 ? -12.978 1.229 10.604 1.00 90.62 135 ILE A C 1
ATOM 1087 O O . ILE A 1 135 ? -13.683 0.899 11.556 1.00 90.62 135 ILE A O 1
ATOM 1091 N N . THR A 1 136 ? -13.428 2.003 9.620 1.00 79.69 136 THR A N 1
ATOM 1092 C CA . THR A 1 136 ? -14.793 2.538 9.525 1.00 79.69 136 THR A CA 1
ATOM 1093 C C . THR A 1 136 ? -15.640 1.780 8.511 1.00 79.69 136 THR A C 1
ATOM 1095 O O . THR A 1 136 ? -16.867 1.915 8.524 1.00 79.69 136 THR A O 1
ATOM 1098 N N . THR A 1 137 ? -15.026 0.948 7.656 1.00 60.59 137 THR A N 1
ATOM 1099 C CA . THR A 1 137 ? -15.764 0.018 6.798 1.00 60.59 137 THR A CA 1
ATOM 1100 C C . THR A 1 137 ? -16.424 -1.043 7.669 1.00 60.59 137 THR A C 1
ATOM 1102 O O . THR A 1 137 ? -15.884 -2.113 7.944 1.00 60.59 137 THR A O 1
ATOM 1105 N N . VAL A 1 138 ? -17.638 -0.714 8.103 1.00 51.38 138 VAL A N 1
ATOM 1106 C CA . VAL A 1 138 ? -18.657 -1.640 8.573 1.00 51.38 138 VAL A CA 1
ATOM 1107 C C . VAL A 1 138 ? -18.610 -2.867 7.668 1.00 51.38 138 VAL A C 1
ATOM 1109 O O . VAL A 1 138 ? -18.847 -2.760 6.462 1.00 51.38 138 VAL A O 1
ATOM 1112 N N . ARG A 1 139 ? -18.314 -4.036 8.251 1.00 48.09 139 ARG A N 1
ATOM 1113 C CA . ARG A 1 139 ? -18.765 -5.332 7.731 1.00 48.09 139 ARG A CA 1
ATOM 1114 C C . ARG A 1 139 ? -20.215 -5.118 7.300 1.00 48.09 139 ARG A C 1
ATOM 1116 O O . ARG A 1 139 ? -21.089 -5.065 8.160 1.00 48.09 139 ARG A O 1
ATOM 1123 N N . ARG A 1 140 ? -20.485 -4.927 6.003 1.00 41.78 140 ARG A N 1
ATOM 1124 C CA . ARG A 1 140 ? -21.854 -5.013 5.496 1.00 41.78 140 ARG A CA 1
ATOM 1125 C C . ARG A 1 140 ? -22.282 -6.430 5.826 1.00 41.78 140 ARG A C 1
ATOM 1127 O O . ARG A 1 140 ? -21.827 -7.382 5.198 1.00 41.78 140 ARG A O 1
ATOM 1134 N N . SER A 1 141 ? -23.069 -6.557 6.883 1.00 37.69 141 SER A N 1
ATOM 1135 C CA . SER A 1 141 ? -23.839 -7.739 7.196 1.00 37.69 141 SER A CA 1
ATOM 1136 C C . SER A 1 141 ? -24.619 -8.053 5.926 1.00 37.69 141 SER A C 1
ATOM 1138 O O . SER A 1 141 ? -25.560 -7.345 5.574 1.00 37.69 141 SER A O 1
ATOM 1140 N N . PHE A 1 142 ? -24.184 -9.069 5.188 1.00 42.31 142 PHE A N 1
ATOM 1141 C CA . PHE A 1 142 ? -25.070 -9.747 4.262 1.00 42.31 142 PHE A CA 1
ATOM 1142 C C . PHE A 1 142 ? -26.102 -10.454 5.134 1.00 42.31 142 PHE A C 1
ATOM 1144 O O . PHE A 1 142 ? -25.890 -11.575 5.588 1.00 42.31 142 PHE A O 1
ATOM 1151 N N . THR A 1 143 ? -27.190 -9.758 5.445 1.00 37.28 143 THR A N 1
ATOM 1152 C CA . THR A 1 143 ? -28.406 -10.408 5.915 1.00 37.28 143 THR A CA 1
ATOM 1153 C C . THR A 1 143 ? -29.013 -11.087 4.685 1.00 37.28 143 THR A C 1
ATOM 1155 O O . THR A 1 143 ? -29.287 -10.383 3.709 1.00 37.28 143 THR A O 1
ATOM 1158 N N . PRO A 1 144 ? -29.197 -12.419 4.662 1.00 40.53 144 PRO A N 1
ATOM 1159 C CA . PRO A 1 144 ? -29.986 -13.037 3.611 1.00 40.53 144 PRO A CA 1
ATOM 1160 C C . PRO A 1 144 ? -31.416 -12.516 3.769 1.00 40.53 144 PRO A C 1
ATOM 1162 O O . PRO A 1 144 ? -31.983 -12.594 4.861 1.00 40.53 144 PRO A O 1
ATOM 1165 N N . ALA A 1 145 ? -31.980 -11.944 2.707 1.00 48.28 145 ALA A N 1
ATOM 1166 C CA . ALA A 1 145 ? -33.423 -11.771 2.635 1.00 48.28 145 ALA A CA 1
ATOM 1167 C C . ALA A 1 145 ? -34.045 -13.176 2.628 1.00 48.28 145 ALA A C 1
ATOM 1169 O O . ALA A 1 145 ? -33.601 -14.031 1.858 1.00 48.28 145 ALA A O 1
ATOM 1170 N N . GLY A 1 146 ? -34.964 -13.408 3.567 1.00 47.94 146 GLY A N 1
ATOM 1171 C CA . GLY A 1 146 ? -35.720 -14.655 3.691 1.00 47.94 146 GLY A CA 1
ATOM 1172 C C . GLY A 1 146 ? -36.702 -14.887 2.555 1.00 47.94 146 GLY A C 1
ATOM 1173 O O . GLY A 1 146 ? -36.933 -13.949 1.758 1.00 47.94 146 GLY A O 1
#

Foldseek 3Di:
DDDDDDDDDDPDDDDDPRVVLVVVLVPAPDPQDDDDDPAQFPAWDADQQFIWTDGPVDIDTDRAAEALDDHPRQVPPPPQDPLAQDDHRYGNLVVLCVQQVCNPLLVSLLSVLVRPDPHSVSSRVSSSVVSVVRGPPPPPPPDPDD